Protein AF-A0A6G1R960-F1 (afdb_monomer_lite)

Foldseek 3Di:
DDDDDPPPPPPPVPPPPDPDPLADDDDPVCLVVLLCDLFQVDDPVVCVPDDQLVSLSNLLNDLVNCVVVPPPVSNVVNVVSNVVRLVVNCVVCVVPPVSVVSSVRNVVSNVVD

Organism: NCBI:txid2861861

Sequence (113 aa):
ERRWQECNMQVAVQRKEKVFQGMLEYYKEDEPLLIRNLITDLKPQAVSATVPCLPAYILYMCIRHADYVSDDQKVHSLLTSTINGIKKVLKKHNDDFQMTSFWLANTCRLLHC

Structure (mmCIF, N/CA/C/O backbone):
data_AF-A0A6G1R960-F1
#
_entry.id   AF-A0A6G1R960-F1
#
loop_
_atom_site.group_PDB
_atom_site.id
_atom_site.type_symbol
_atom_site.label_atom_id
_atom_site.label_alt_id
_atom_site.label_comp_id
_atom_site.label_asym_id
_atom_site.label_entity_id
_atom_site.label_seq_id
_atom_site.pdbx_PDB_ins_code
_atom_site.Cartn_x
_atom_site.Cartn_y
_atom_site.Cartn_z
_atom_site.occupancy
_atom_site.B_iso_or_equiv
_atom_site.auth_seq_id
_atom_site.auth_comp_id
_atom_site.auth_asym_id
_atom_site.auth_atom_id
_atom_site.pdbx_PDB_model_num
ATOM 1 N N . GLU A 1 1 ? -39.896 -28.744 -46.554 1.00 41.78 1 GLU A N 1
ATOM 2 C CA . GLU A 1 1 ? -38.920 -29.848 -46.443 1.00 41.78 1 GLU A CA 1
ATOM 3 C C . GLU A 1 1 ? -37.510 -29.286 -46.622 1.00 41.78 1 GLU A C 1
ATOM 5 O O . GLU A 1 1 ? -37.303 -28.571 -47.595 1.00 41.78 1 GLU A O 1
ATOM 10 N N . ARG A 1 2 ? -36.582 -29.623 -45.706 1.00 33.28 2 ARG A N 1
ATOM 11 C CA . ARG A 1 2 ? -35.153 -29.213 -45.630 1.00 33.28 2 ARG A CA 1
ATOM 12 C C . ARG A 1 2 ? -34.917 -27.758 -45.174 1.00 33.28 2 ARG A C 1
ATOM 14 O O . ARG A 1 2 ? -35.536 -26.854 -45.698 1.00 33.28 2 ARG A O 1
ATOM 21 N N . ARG A 1 3 ? -34.020 -27.435 -44.241 1.00 29.23 3 ARG A N 1
ATOM 22 C CA . ARG A 1 3 ? -33.020 -28.191 -43.470 1.00 29.23 3 ARG A CA 1
ATOM 23 C C . ARG A 1 3 ? -32.598 -27.281 -42.307 1.00 29.23 3 ARG A C 1
ATOM 25 O O . ARG A 1 3 ? -32.357 -26.100 -42.518 1.00 29.23 3 ARG A O 1
ATOM 32 N N . TRP A 1 4 ? -32.501 -27.855 -41.117 1.00 33.91 4 TRP A N 1
ATOM 33 C CA . TRP A 1 4 ? -31.822 -27.301 -39.953 1.00 33.91 4 TRP A CA 1
ATOM 34 C C . TRP A 1 4 ? -30.436 -26.762 -40.321 1.00 33.91 4 TRP A C 1
ATOM 36 O O . TRP A 1 4 ? -29.626 -27.513 -40.860 1.00 33.91 4 TRP A O 1
ATOM 46 N N . GLN A 1 5 ? -30.154 -25.502 -39.996 1.00 35.12 5 GLN A N 1
ATOM 47 C CA . GLN A 1 5 ? -28.792 -25.033 -39.752 1.00 35.12 5 GLN A CA 1
ATOM 48 C C . GLN A 1 5 ? -28.815 -24.167 -38.496 1.00 35.12 5 GLN A C 1
ATOM 50 O O . GLN A 1 5 ? -29.059 -22.964 -38.526 1.00 35.12 5 GLN A O 1
ATOM 55 N N . GLU A 1 6 ? -28.604 -24.847 -37.371 1.00 42.97 6 GLU A N 1
ATOM 56 C CA . GLU A 1 6 ? -28.126 -24.261 -36.129 1.00 42.97 6 GLU A CA 1
ATOM 57 C C . GLU A 1 6 ? -26.854 -23.463 -36.434 1.00 42.97 6 GLU A C 1
ATOM 59 O O . GLU A 1 6 ? -25.798 -24.037 -36.689 1.00 42.97 6 GLU A O 1
ATOM 64 N N . CYS A 1 7 ? -26.922 -22.134 -36.391 1.00 33.78 7 CYS A N 1
ATOM 65 C CA . CYS A 1 7 ? -25.712 -21.330 -36.262 1.00 33.78 7 CYS A CA 1
ATOM 66 C C . CYS A 1 7 ? -25.434 -21.138 -34.769 1.00 33.78 7 CYS A C 1
ATOM 68 O O . CYS A 1 7 ? -25.513 -20.038 -34.227 1.00 33.78 7 CYS A O 1
ATOM 70 N N . ASN A 1 8 ? -25.160 -22.249 -34.082 1.00 43.78 8 ASN A N 1
ATOM 71 C CA . ASN A 1 8 ? -24.619 -22.229 -32.731 1.00 43.78 8 ASN A CA 1
ATOM 72 C C . ASN A 1 8 ? -23.121 -21.913 -32.847 1.00 43.78 8 ASN A C 1
ATOM 74 O O . ASN A 1 8 ? -22.265 -22.777 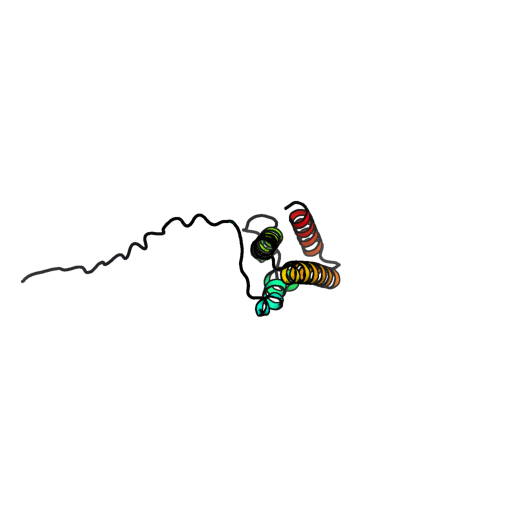-32.663 1.00 43.78 8 ASN A O 1
ATOM 78 N N . MET A 1 9 ? -22.791 -20.678 -33.240 1.00 43.84 9 MET A N 1
ATOM 79 C CA . MET A 1 9 ? -21.416 -20.190 -33.200 1.00 43.84 9 MET A CA 1
ATOM 80 C C . MET A 1 9 ? -21.086 -19.894 -31.738 1.00 43.84 9 MET A C 1
ATOM 82 O O . MET A 1 9 ? -21.113 -18.757 -31.271 1.00 43.84 9 MET A O 1
ATOM 86 N N . GLN A 1 10 ? -20.791 -20.958 -30.992 1.00 43.47 10 GLN A N 1
ATOM 87 C CA . GLN A 1 10 ? -19.997 -20.847 -29.783 1.00 43.47 10 GLN A CA 1
ATOM 88 C C . GLN A 1 10 ? -18.644 -20.294 -30.223 1.00 43.47 10 GLN A C 1
ATOM 90 O O . GLN A 1 10 ? -17.757 -21.028 -30.658 1.00 43.47 10 GLN A O 1
ATOM 95 N N . VAL A 1 11 ? -18.495 -18.971 -30.157 1.00 50.03 11 VAL A N 1
ATOM 96 C CA . VAL A 1 11 ? -17.183 -18.337 -30.170 1.00 50.03 11 VAL A CA 1
ATOM 97 C C . VAL A 1 11 ? -16.538 -18.759 -28.858 1.00 50.03 11 VAL A C 1
ATOM 99 O O . VAL A 1 11 ? -16.641 -18.078 -27.839 1.00 50.03 11 VAL A O 1
ATOM 102 N N . ALA A 1 12 ? -15.927 -19.941 -28.859 1.00 54.59 12 ALA A N 1
ATOM 103 C CA . ALA A 1 12 ? -14.990 -20.324 -27.830 1.00 54.59 12 ALA A CA 1
ATOM 104 C C . ALA A 1 12 ? -13.846 -19.318 -27.946 1.00 54.59 12 ALA A C 1
ATOM 106 O O . ALA A 1 12 ? -12.951 -19.464 -28.779 1.00 54.59 12 ALA A O 1
ATOM 107 N N . VAL A 1 13 ? -13.928 -18.235 -27.167 1.00 55.41 13 VAL A N 1
ATOM 108 C CA . VAL A 1 13 ? -12.807 -17.332 -26.942 1.00 55.41 13 VAL A CA 1
ATOM 109 C C . VAL A 1 13 ? -11.696 -18.230 -26.433 1.00 55.41 13 VAL A C 1
ATOM 111 O O . VAL A 1 13 ? -11.717 -18.660 -25.280 1.00 55.41 13 VAL A O 1
ATOM 114 N N . GLN A 1 14 ? -10.758 -18.575 -27.313 1.00 50.66 14 GLN A N 1
ATOM 115 C CA . GLN A 1 14 ? -9.546 -19.251 -26.906 1.00 50.66 14 GLN A CA 1
ATOM 116 C C . GLN A 1 14 ? -8.821 -18.264 -26.002 1.00 50.66 14 GLN A C 1
ATOM 118 O O . GLN A 1 14 ? -8.173 -17.324 -26.470 1.00 50.66 14 GLN A O 1
ATOM 123 N N . ARG A 1 15 ? -9.010 -18.422 -24.688 1.00 60.19 15 ARG A N 1
ATOM 124 C CA . ARG A 1 15 ? -8.218 -17.735 -23.678 1.00 60.19 15 ARG A CA 1
ATOM 125 C C . ARG A 1 15 ? -6.789 -18.211 -23.893 1.00 60.19 15 ARG A C 1
ATOM 127 O O . ARG A 1 15 ? -6.390 -19.231 -23.349 1.00 60.19 15 ARG A O 1
ATOM 134 N N . LYS A 1 16 ? -6.028 -17.493 -24.723 1.00 59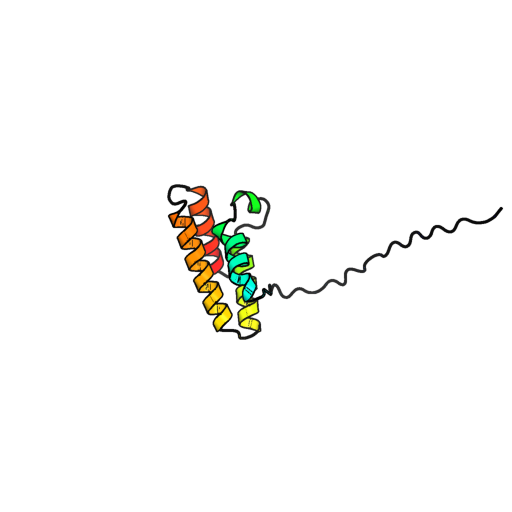.59 16 LYS A N 1
ATOM 135 C CA . LYS A 1 16 ? -4.571 -17.570 -24.680 1.00 59.59 16 LYS A CA 1
ATOM 136 C C . LYS A 1 16 ? -4.198 -17.297 -23.232 1.00 59.59 16 LYS A C 1
ATOM 138 O O . LYS A 1 16 ? -4.506 -16.215 -22.726 1.00 59.59 16 LYS A O 1
ATOM 143 N N . GLU A 1 17 ? -3.605 -18.281 -22.572 1.00 61.78 17 GLU A N 1
ATOM 144 C CA . GLU A 1 17 ? -2.998 -18.097 -21.263 1.00 61.78 17 GLU A CA 1
ATOM 145 C C . GLU A 1 17 ? -1.924 -17.022 -21.418 1.00 61.78 17 GLU A C 1
ATOM 147 O O . GLU A 1 17 ? -0.833 -17.252 -21.937 1.00 61.78 17 GLU A O 1
ATOM 152 N N . LYS A 1 18 ? -2.278 -15.786 -21.066 1.00 72.38 18 LYS A N 1
ATOM 153 C CA . LYS A 1 18 ? -1.302 -14.718 -20.944 1.00 72.38 18 LYS A CA 1
ATOM 154 C C . LYS A 1 18 ? -0.533 -15.005 -19.666 1.00 72.38 18 LYS A C 1
ATOM 156 O O . LYS A 1 18 ? -1.121 -15.058 -18.590 1.00 72.38 18 LYS A O 1
ATOM 161 N N . VAL A 1 19 ? 0.775 -15.188 -19.789 1.00 77.81 19 VAL A N 1
ATOM 162 C CA . VAL A 1 19 ? 1.662 -15.214 -18.628 1.00 77.81 19 VAL A CA 1
ATOM 163 C C . VAL A 1 19 ? 1.701 -13.791 -18.080 1.00 77.81 19 VAL A C 1
ATOM 165 O O . VAL A 1 19 ? 2.290 -12.896 -18.684 1.00 77.81 19 VAL A O 1
ATOM 168 N N . PHE A 1 20 ? 0.995 -13.555 -16.978 1.00 87.62 20 PHE A N 1
ATOM 169 C CA . PHE A 1 20 ? 0.974 -12.254 -16.322 1.00 87.62 20 PHE A CA 1
ATOM 170 C C . PHE A 1 20 ? 2.243 -12.081 -15.490 1.00 87.62 20 PHE A C 1
ATOM 172 O O . PHE A 1 20 ? 2.614 -12.960 -14.718 1.00 87.62 20 PHE A O 1
ATOM 179 N N . GLN A 1 21 ? 2.890 -10.923 -15.605 1.00 89.62 21 GLN A N 1
ATOM 180 C CA . GLN A 1 21 ? 4.124 -10.631 -14.866 1.00 89.62 21 GLN A CA 1
ATOM 181 C C . GLN A 1 21 ? 3.880 -10.227 -13.399 1.00 89.62 21 GLN A C 1
ATOM 183 O O . GLN A 1 21 ? 4.834 -9.997 -12.657 1.00 89.62 21 GLN A O 1
ATOM 188 N N . GLY A 1 22 ? 2.614 -10.141 -12.971 1.00 92.56 22 GLY A N 1
ATOM 189 C CA . GLY A 1 22 ? 2.251 -9.688 -11.627 1.00 92.56 22 GLY A CA 1
ATOM 190 C C . GLY A 1 22 ? 2.557 -8.205 -11.416 1.00 92.56 22 GLY A C 1
ATOM 191 O O . GLY A 1 22 ? 3.159 -7.836 -10.412 1.00 92.56 22 GLY A O 1
ATOM 192 N N . MET A 1 23 ? 2.200 -7.374 -12.396 1.00 96.06 23 MET A N 1
ATOM 193 C CA . MET A 1 23 ? 2.334 -5.918 -12.367 1.00 96.06 23 MET A CA 1
ATOM 194 C C . MET A 1 23 ? 0.979 -5.290 -12.683 1.00 96.06 23 MET A C 1
ATOM 196 O O . MET A 1 23 ? 0.237 -5.822 -13.513 1.00 96.06 23 MET A O 1
ATOM 200 N N . LEU A 1 24 ? 0.662 -4.183 -12.014 1.00 97.12 24 LEU A N 1
ATOM 201 C CA . LEU A 1 24 ? -0.579 -3.443 -12.223 1.00 97.12 24 LEU A CA 1
ATOM 202 C C . LEU A 1 24 ? -0.261 -2.017 -12.665 1.00 97.12 24 LEU A C 1
ATOM 204 O O . LEU A 1 24 ? 0.313 -1.230 -11.917 1.00 97.12 24 LEU A O 1
ATOM 208 N N . GLU A 1 25 ? -0.646 -1.698 -13.895 1.00 96.75 25 GLU A N 1
ATOM 209 C CA . GLU A 1 25 ? -0.575 -0.344 -14.426 1.00 96.75 25 GLU A CA 1
ATOM 210 C C . GLU A 1 25 ? -1.782 0.479 -13.956 1.00 96.75 25 GLU A C 1
ATOM 212 O O . GLU A 1 25 ? -2.905 -0.018 -13.877 1.00 96.75 25 GLU A O 1
ATOM 217 N N . TYR A 1 26 ? -1.543 1.755 -13.663 1.00 97.25 26 TYR A N 1
ATOM 218 C CA . TYR A 1 26 ? -2.575 2.755 -13.403 1.00 97.25 26 TYR A CA 1
ATOM 219 C C . TYR A 1 26 ? -2.154 4.095 -14.012 1.00 97.25 26 TYR A C 1
ATOM 221 O O . TYR A 1 26 ? -0.954 4.382 -14.110 1.00 97.25 26 TYR A O 1
ATOM 229 N N . TYR A 1 27 ? -3.117 4.925 -14.406 1.00 96.56 27 TYR A N 1
ATOM 230 C CA . TYR A 1 27 ? -2.849 6.274 -14.900 1.00 96.56 27 TYR A CA 1
ATOM 231 C C . TYR A 1 27 ? -2.546 7.232 -13.746 1.00 96.56 27 TYR A C 1
ATOM 233 O O . TYR A 1 27 ? -3.104 7.104 -12.657 1.00 96.56 27 TYR A O 1
ATOM 241 N N . LYS A 1 28 ? -1.645 8.196 -13.960 1.00 94.19 28 LYS A N 1
ATOM 242 C CA . LYS A 1 28 ? -1.170 9.094 -12.890 1.00 94.19 28 LYS A CA 1
ATOM 243 C C . LYS A 1 28 ? -2.306 9.970 -12.347 1.00 94.19 28 LYS A C 1
ATOM 245 O O . LYS A 1 28 ? -2.382 10.217 -11.148 1.00 94.19 28 LYS A O 1
ATOM 250 N N . GLU A 1 29 ? -3.215 10.377 -13.221 1.00 96.38 29 GLU A N 1
ATOM 251 C CA . GLU A 1 29 ? -4.451 11.099 -12.918 1.00 96.38 29 GLU A CA 1
ATOM 252 C C . GLU A 1 29 ? -5.417 10.316 -12.013 1.00 96.38 29 GLU A C 1
ATOM 254 O O . GLU A 1 29 ? -6.151 10.926 -11.235 1.00 96.38 29 GLU A O 1
ATOM 259 N N . ASP A 1 30 ? -5.364 8.983 -12.051 1.00 97.50 30 ASP A N 1
ATOM 260 C CA . ASP A 1 30 ? -6.230 8.098 -11.270 1.00 97.50 30 ASP A CA 1
ATOM 261 C C . ASP A 1 30 ? -5.619 7.698 -9.918 1.00 97.50 30 ASP A C 1
ATOM 263 O O . ASP A 1 30 ? -6.284 7.033 -9.120 1.00 97.50 30 ASP A O 1
ATOM 267 N N . GLU A 1 31 ? -4.386 8.115 -9.601 1.00 97.44 31 GLU A N 1
ATOM 268 C CA . GLU A 1 31 ? -3.747 7.827 -8.306 1.00 97.44 31 GLU A CA 1
ATOM 269 C C . GLU A 1 31 ? -4.641 8.203 -7.105 1.00 97.44 31 GLU A C 1
ATOM 271 O O . GLU A 1 31 ? -4.806 7.375 -6.202 1.00 97.44 31 GLU A O 1
ATOM 276 N N . PRO A 1 32 ? -5.308 9.377 -7.071 1.00 97.50 32 PRO A N 1
ATOM 277 C CA . PRO A 1 32 ? -6.198 9.721 -5.965 1.00 97.50 32 PRO A CA 1
ATOM 278 C C . PRO A 1 32 ? -7.387 8.761 -5.840 1.00 97.50 32 PRO A C 1
ATOM 280 O O . PRO A 1 32 ? -7.822 8.457 -4.727 1.00 97.50 32 PRO A O 1
ATOM 283 N N . LEU A 1 33 ? -7.909 8.270 -6.968 1.00 97.81 33 LEU A N 1
ATOM 284 C CA . LEU A 1 33 ? -9.014 7.314 -6.998 1.00 97.81 33 LEU A CA 1
ATOM 285 C C . LEU A 1 33 ? -8.555 5.926 -6.540 1.00 97.81 33 LEU A C 1
ATOM 287 O O . LEU A 1 33 ? -9.260 5.280 -5.761 1.00 97.81 33 LEU A O 1
ATOM 291 N N . LEU A 1 34 ? -7.361 5.497 -6.957 1.00 97.75 34 LEU A N 1
ATOM 292 C CA . LEU A 1 34 ? -6.727 4.265 -6.492 1.00 97.75 34 LEU A CA 1
ATOM 293 C C . LEU A 1 34 ? -6.576 4.284 -4.967 1.00 97.75 34 LEU A C 1
ATOM 295 O O . LEU A 1 34 ? -7.044 3.371 -4.290 1.00 97.75 34 LEU A O 1
ATOM 299 N N . ILE A 1 35 ? -5.985 5.346 -4.417 1.00 98.00 35 ILE A N 1
ATOM 300 C CA . ILE A 1 35 ? -5.774 5.497 -2.970 1.00 98.00 35 ILE A CA 1
ATOM 301 C C . ILE A 1 35 ? -7.105 5.556 -2.226 1.00 98.00 35 ILE A C 1
ATOM 303 O O . ILE A 1 35 ? -7.257 4.948 -1.164 1.00 98.00 35 ILE A O 1
ATOM 307 N N . ARG A 1 36 ? -8.099 6.243 -2.787 1.00 97.06 36 ARG A N 1
ATOM 308 C CA . ARG A 1 36 ? -9.430 6.304 -2.193 1.00 97.06 36 ARG A CA 1
ATOM 309 C C . ARG A 1 36 ? -10.071 4.921 -2.096 1.00 97.06 36 ARG A C 1
ATOM 311 O O . ARG A 1 36 ? -10.487 4.515 -1.014 1.00 97.06 36 ARG A O 1
ATOM 318 N N . ASN A 1 37 ? -10.123 4.194 -3.204 1.00 96.62 37 ASN A N 1
ATOM 319 C CA . ASN A 1 37 ? -10.818 2.910 -3.277 1.00 96.62 37 ASN A CA 1
ATOM 320 C C . ASN A 1 37 ? -10.072 1.797 -2.537 1.00 96.62 37 ASN A C 1
ATOM 322 O O . ASN A 1 37 ? -10.702 0.924 -1.944 1.00 96.62 37 ASN A O 1
ATOM 326 N N . LEU A 1 38 ? -8.739 1.824 -2.573 1.00 96.75 38 LEU A N 1
ATOM 327 C CA . LEU A 1 38 ? -7.910 0.778 -1.987 1.00 96.75 38 LEU A CA 1
ATOM 328 C C . LEU A 1 38 ? -7.594 1.026 -0.510 1.00 96.75 38 LEU A C 1
ATOM 330 O O . LEU A 1 38 ? -7.324 0.069 0.209 1.00 96.75 38 LEU A O 1
ATOM 334 N N . ILE A 1 39 ? -7.617 2.286 -0.058 1.00 96.50 39 ILE A N 1
ATOM 335 C CA . ILE A 1 39 ? -7.221 2.659 1.305 1.00 96.50 39 ILE A CA 1
ATOM 336 C C . ILE A 1 39 ? -8.344 3.361 2.057 1.00 96.50 39 ILE A C 1
ATOM 338 O O . ILE A 1 39 ? -8.804 2.845 3.072 1.00 96.50 39 ILE A O 1
ATOM 342 N N . THR A 1 40 ? -8.795 4.537 1.615 1.00 95.38 40 THR A N 1
ATOM 343 C CA . THR A 1 40 ? -9.641 5.374 2.488 1.00 95.38 40 THR A CA 1
ATOM 344 C C . THR A 1 40 ? -11.073 4.882 2.639 1.00 95.38 40 THR A C 1
ATOM 346 O O . THR A 1 40 ? -11.644 5.014 3.722 1.00 95.38 40 THR A O 1
ATOM 349 N N . ASP A 1 41 ? -11.644 4.334 1.570 1.00 94.94 41 ASP A N 1
ATOM 350 C CA . ASP A 1 41 ? -13.047 3.913 1.503 1.00 94.94 41 ASP A CA 1
ATOM 351 C C . ASP A 1 41 ? -13.177 2.377 1.557 1.00 94.94 41 ASP A C 1
ATOM 353 O O . ASP A 1 41 ? -14.289 1.838 1.541 1.00 94.94 41 ASP A O 1
ATOM 357 N N . LEU A 1 42 ? -12.049 1.661 1.653 1.00 93.25 42 LEU A N 1
ATOM 358 C CA . LEU A 1 42 ? -12.028 0.208 1.713 1.00 93.25 42 LEU A CA 1
ATOM 359 C C . LEU A 1 42 ? -12.573 -0.286 3.056 1.00 93.25 42 LEU A C 1
ATOM 361 O O . LEU A 1 42 ? -12.032 -0.003 4.124 1.00 93.25 42 LEU A O 1
ATOM 365 N N . LYS A 1 43 ? -13.625 -1.101 2.992 1.00 90.06 43 LYS A N 1
ATOM 366 C CA . LYS A 1 43 ? -14.163 -1.807 4.157 1.00 90.06 43 LYS A CA 1
ATOM 367 C C . LYS A 1 43 ? -13.449 -3.154 4.310 1.00 90.06 43 LYS A C 1
ATOM 369 O O . LYS A 1 43 ? -13.505 -3.942 3.364 1.00 90.06 43 LYS A O 1
ATOM 374 N N . PRO A 1 44 ? -12.850 -3.481 5.471 1.00 88.38 44 PRO A N 1
ATOM 375 C CA . PRO A 1 44 ? -12.171 -4.765 5.685 1.00 88.38 44 PRO A CA 1
ATOM 376 C C . PRO A 1 44 ? -13.039 -5.986 5.340 1.00 88.38 44 PRO A C 1
ATOM 378 O O . PRO A 1 44 ? -12.548 -6.984 4.817 1.00 88.38 44 PRO A O 1
ATOM 381 N N . GLN A 1 45 ? -14.353 -5.892 5.564 1.00 89.06 45 GLN A N 1
ATOM 382 C CA . GLN A 1 45 ? -15.312 -6.955 5.253 1.00 89.06 45 GLN A CA 1
ATOM 383 C C . GLN A 1 45 ? -15.400 -7.247 3.747 1.00 89.06 45 GLN A C 1
ATOM 385 O O . GLN A 1 45 ? -15.601 -8.400 3.372 1.00 89.06 45 GLN A O 1
ATOM 390 N N . ALA A 1 46 ? -15.200 -6.244 2.884 1.00 89.06 46 ALA A N 1
ATOM 391 C CA . ALA A 1 46 ? -15.275 -6.404 1.429 1.00 89.06 46 ALA A CA 1
ATOM 392 C C . ALA A 1 46 ? -14.153 -7.294 0.867 1.00 89.06 46 ALA A C 1
ATOM 394 O O . ALA A 1 46 ? -14.325 -7.906 -0.182 1.00 89.06 46 ALA A O 1
ATOM 395 N N . VAL A 1 47 ? -13.026 -7.398 1.576 1.00 89.56 47 VAL A N 1
ATOM 396 C CA . VAL A 1 47 ? -11.865 -8.212 1.175 1.00 89.56 47 VAL A CA 1
ATOM 397 C C . VAL A 1 47 ? -11.690 -9.465 2.036 1.00 89.56 47 VAL A C 1
ATOM 399 O O . VAL A 1 47 ? -10.731 -10.210 1.853 1.00 89.56 47 VAL A O 1
ATOM 402 N N . SER A 1 48 ? -12.629 -9.741 2.945 1.00 85.50 48 SER A N 1
ATOM 403 C CA . SER A 1 48 ? -12.557 -10.876 3.879 1.00 85.50 48 SER A CA 1
ATOM 404 C C . SER A 1 48 ? -12.544 -12.251 3.200 1.00 85.50 48 SER A C 1
ATOM 406 O O . SER A 1 48 ? -11.899 -13.165 3.699 1.00 85.50 48 SER A O 1
ATOM 408 N N . ALA A 1 49 ? -13.207 -12.390 2.048 1.00 88.50 49 ALA A N 1
ATOM 409 C CA . ALA A 1 49 ? -13.236 -13.624 1.257 1.00 88.50 49 ALA A CA 1
ATOM 410 C C . ALA A 1 49 ? -12.058 -13.746 0.270 1.00 88.50 49 ALA A C 1
ATOM 412 O O . ALA A 1 49 ? -12.000 -14.690 -0.517 1.00 88.50 49 ALA A O 1
ATOM 413 N N . THR A 1 50 ? -11.145 -12.771 0.266 1.00 89.94 50 THR A N 1
ATOM 414 C CA . THR A 1 50 ? -10.003 -12.720 -0.653 1.00 89.94 50 THR A CA 1
ATOM 415 C C . THR A 1 50 ? -8.708 -13.132 0.046 1.00 89.94 50 THR A C 1
ATOM 417 O O . THR A 1 50 ? -8.694 -13.444 1.236 1.00 89.94 50 THR A O 1
ATOM 420 N N . VAL A 1 51 ? -7.600 -13.140 -0.698 1.00 89.69 51 VAL A N 1
ATOM 421 C CA . VAL A 1 51 ? -6.269 -13.379 -0.130 1.00 89.69 51 VAL A CA 1
ATOM 422 C C . VAL A 1 51 ? -5.989 -12.387 1.014 1.00 89.69 51 VAL A C 1
ATOM 424 O O . VAL A 1 51 ? -6.235 -11.186 0.858 1.00 89.69 51 VAL A O 1
ATOM 427 N N . PRO A 1 52 ? -5.444 -12.848 2.157 1.00 91.69 52 PRO A N 1
ATOM 428 C CA . PRO A 1 52 ? -5.075 -11.964 3.253 1.00 91.69 52 PRO A CA 1
ATOM 429 C C . PRO A 1 52 ? -4.138 -10.849 2.789 1.00 91.69 52 PRO A C 1
ATOM 431 O O . PRO A 1 52 ? -3.195 -11.097 2.047 1.00 91.69 52 PRO A O 1
ATOM 434 N N . CYS A 1 53 ? -4.354 -9.630 3.278 1.00 94.44 53 CYS A N 1
ATOM 435 C CA . CYS A 1 53 ? -3.551 -8.457 2.912 1.00 94.44 53 CYS A CA 1
ATOM 436 C C . CYS A 1 53 ? -3.573 -8.111 1.408 1.00 94.44 53 CYS A C 1
ATOM 438 O O . CYS A 1 53 ? -2.605 -7.560 0.884 1.00 94.44 53 CYS A O 1
ATOM 440 N N . LEU A 1 54 ? -4.671 -8.416 0.704 1.00 95.69 54 LEU A N 1
ATOM 441 C CA . LEU A 1 54 ? -4.843 -8.068 -0.710 1.00 95.69 54 LEU A CA 1
ATOM 442 C C . LEU A 1 54 ? -4.488 -6.599 -1.044 1.00 95.69 54 LEU A C 1
ATOM 444 O O . LEU A 1 54 ? -3.782 -6.396 -2.033 1.00 95.69 54 LEU A O 1
ATOM 448 N N . PRO A 1 55 ? -4.882 -5.579 -0.251 1.00 96.19 55 PRO A N 1
ATOM 449 C CA . PRO A 1 55 ? -4.480 -4.196 -0.518 1.00 96.19 55 PRO A CA 1
ATOM 450 C C . PRO A 1 55 ? -2.966 -3.993 -0.601 1.00 96.19 55 PRO A C 1
ATOM 452 O O . PRO A 1 55 ? -2.495 -3.296 -1.496 1.00 96.19 55 PRO A O 1
ATOM 455 N N . ALA A 1 56 ? -2.200 -4.643 0.280 1.00 97.38 56 ALA A N 1
ATOM 456 C CA . ALA A 1 56 ? -0.741 -4.578 0.256 1.00 97.38 56 ALA A CA 1
ATOM 457 C C . ALA A 1 56 ? -0.160 -5.176 -1.033 1.00 97.38 56 ALA A C 1
ATOM 459 O O . ALA A 1 56 ? 0.735 -4.589 -1.637 1.00 97.38 56 ALA A O 1
ATOM 460 N N . TYR A 1 57 ? -0.699 -6.309 -1.493 1.00 97.00 57 TYR A N 1
ATOM 461 C CA . TYR A 1 57 ? -0.260 -6.927 -2.746 1.00 97.00 57 TYR A CA 1
ATOM 462 C C . TYR A 1 57 ? -0.595 -6.072 -3.968 1.00 97.00 57 TYR A C 1
ATOM 464 O O . TYR A 1 57 ? 0.240 -5.938 -4.858 1.00 97.00 57 TYR A O 1
ATOM 472 N N . ILE A 1 58 ? -1.785 -5.466 -4.012 1.00 97.00 58 ILE A N 1
ATOM 473 C CA . ILE A 1 58 ? -2.169 -4.560 -5.103 1.00 97.00 58 ILE A CA 1
ATOM 474 C C . ILE A 1 58 ? -1.231 -3.349 -5.144 1.00 97.00 58 ILE A C 1
ATOM 476 O O . ILE A 1 58 ? -0.694 -3.040 -6.206 1.00 97.00 58 ILE A O 1
ATOM 480 N N . LEU A 1 59 ? -0.970 -2.715 -3.994 1.00 97.62 59 LEU A N 1
ATOM 481 C CA . LEU A 1 59 ? -0.021 -1.601 -3.898 1.00 97.62 59 LEU A CA 1
ATOM 482 C C . LEU A 1 59 ? 1.378 -2.003 -4.369 1.00 97.62 59 LEU A C 1
ATOM 484 O O . LEU A 1 59 ? 1.975 -1.291 -5.172 1.00 97.62 59 LEU A O 1
ATOM 488 N N . TYR A 1 60 ? 1.877 -3.159 -3.929 1.00 97.56 60 TYR A N 1
ATOM 489 C CA . TYR A 1 60 ? 3.176 -3.671 -4.358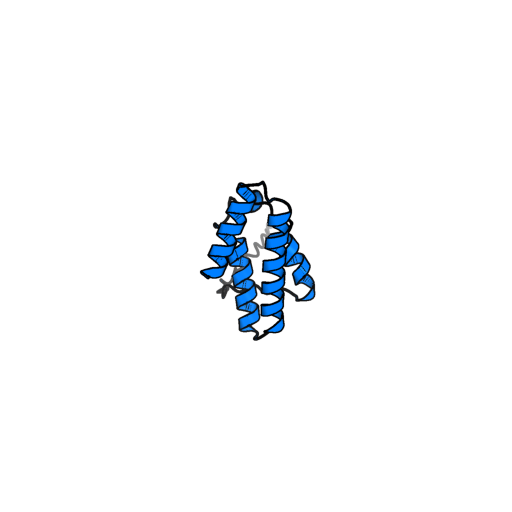 1.00 97.56 60 TYR A CA 1
ATOM 490 C C . TYR A 1 60 ? 3.236 -3.919 -5.871 1.00 97.56 60 TYR A C 1
ATOM 492 O O . TYR A 1 60 ? 4.202 -3.523 -6.516 1.00 97.56 60 TYR A O 1
ATOM 500 N N . MET A 1 61 ? 2.194 -4.506 -6.469 1.00 98.06 61 MET A N 1
ATOM 501 C CA . MET A 1 61 ? 2.132 -4.707 -7.923 1.00 98.06 61 MET A CA 1
ATOM 502 C C . MET A 1 61 ? 2.116 -3.380 -8.702 1.00 98.06 61 MET A C 1
ATOM 504 O O . MET A 1 61 ? 2.686 -3.321 -9.793 1.00 98.06 61 MET A O 1
ATOM 508 N N . CYS A 1 62 ? 1.512 -2.320 -8.148 1.00 97.94 62 CYS A N 1
ATOM 509 C CA . CYS A 1 62 ? 1.564 -0.966 -8.711 1.00 97.94 62 CYS A CA 1
ATOM 510 C C . CYS A 1 62 ? 2.956 -0.325 -8.574 1.00 97.94 62 CYS A C 1
ATOM 512 O O . CYS A 1 62 ? 3.437 0.305 -9.517 1.00 97.94 62 CYS A O 1
ATOM 514 N N . ILE A 1 63 ? 3.619 -0.497 -7.424 1.00 97.25 63 ILE A N 1
ATOM 515 C CA . ILE A 1 63 ? 4.990 -0.011 -7.186 1.00 97.25 63 ILE A CA 1
ATOM 516 C C . ILE A 1 63 ? 5.962 -0.708 -8.136 1.00 97.25 63 ILE A C 1
ATOM 518 O O . ILE A 1 63 ? 6.728 -0.040 -8.821 1.00 97.25 63 ILE A O 1
ATOM 522 N N . ARG A 1 64 ? 5.874 -2.037 -8.245 1.00 97.00 64 ARG A N 1
ATOM 523 C CA . ARG A 1 64 ? 6.693 -2.839 -9.156 1.00 97.00 64 ARG A CA 1
ATOM 524 C C . ARG A 1 64 ? 6.526 -2.406 -10.609 1.00 97.00 64 ARG A C 1
ATOM 526 O O . ARG A 1 64 ? 7.500 -2.381 -11.347 1.00 97.00 64 ARG A O 1
ATOM 533 N N . HIS A 1 65 ? 5.308 -2.056 -11.022 1.00 97.81 65 HIS A N 1
ATOM 534 C CA . HIS A 1 65 ? 5.077 -1.511 -12.356 1.00 97.81 65 HIS A CA 1
ATOM 535 C C . HIS A 1 65 ? 5.753 -0.145 -12.546 1.00 97.81 65 HIS A C 1
ATOM 537 O O . HIS A 1 65 ? 6.371 0.089 -13.578 1.00 97.81 65 HIS A O 1
ATOM 543 N N . ALA A 1 66 ? 5.634 0.760 -11.569 1.00 97.31 66 ALA A N 1
ATOM 544 C CA . ALA A 1 66 ? 6.263 2.080 -11.633 1.00 97.31 66 ALA A CA 1
ATOM 545 C C . ALA A 1 66 ? 7.802 1.991 -11.680 1.00 97.31 66 ALA A C 1
ATOM 547 O O . ALA A 1 66 ? 8.424 2.698 -12.469 1.00 97.31 66 ALA A O 1
ATOM 548 N N . ASP A 1 67 ? 8.390 1.072 -10.910 1.00 96.50 67 ASP A N 1
ATOM 549 C CA . ASP A 1 67 ? 9.818 0.735 -10.956 1.00 96.50 67 ASP A CA 1
ATOM 550 C C . ASP A 1 67 ? 10.225 0.137 -12.316 1.00 96.50 67 ASP A C 1
ATOM 552 O O . ASP A 1 67 ? 11.194 0.579 -12.931 1.00 96.50 67 ASP A O 1
ATOM 556 N N . TYR A 1 68 ? 9.420 -0.788 -12.854 1.00 96.94 68 TYR A N 1
ATOM 557 C CA . TYR A 1 68 ? 9.660 -1.418 -14.157 1.00 96.94 68 TYR A CA 1
ATOM 558 C C . TYR A 1 68 ? 9.727 -0.415 -15.319 1.00 96.94 68 TYR A C 1
ATOM 560 O O . TYR A 1 68 ? 10.521 -0.599 -16.240 1.00 96.94 68 TYR A O 1
ATOM 568 N N . VAL A 1 69 ? 8.921 0.652 -15.277 1.00 96.69 69 VAL A N 1
ATOM 569 C CA . VAL A 1 69 ? 8.964 1.742 -16.273 1.00 96.69 69 VAL A CA 1
ATOM 570 C C . VAL A 1 69 ? 9.925 2.876 -15.892 1.00 96.69 69 VAL A C 1
ATOM 572 O O . VAL A 1 69 ? 9.998 3.871 -16.610 1.00 96.69 69 VAL A O 1
ATOM 575 N N . SER A 1 70 ? 10.658 2.728 -14.782 1.00 96.25 70 SER A N 1
ATOM 576 C CA . SER A 1 70 ? 11.626 3.700 -14.255 1.00 96.25 70 SER A CA 1
ATOM 577 C C . SER A 1 70 ? 11.032 5.094 -13.989 1.00 96.25 70 SER A C 1
ATOM 579 O O . SER A 1 70 ? 11.667 6.114 -14.256 1.00 96.25 70 SER A O 1
ATOM 581 N N . ASP A 1 71 ? 9.800 5.152 -13.468 1.00 96.56 71 ASP A N 1
ATOM 582 C CA . ASP A 1 71 ? 9.130 6.402 -13.081 1.00 96.56 71 ASP A CA 1
ATOM 583 C C . ASP A 1 71 ? 9.273 6.658 -11.570 1.00 96.56 71 ASP A C 1
ATOM 585 O O . ASP A 1 71 ? 8.377 6.374 -10.765 1.00 96.56 71 ASP A O 1
ATOM 589 N N . ASP A 1 72 ? 10.417 7.228 -11.184 1.00 96.62 72 ASP A N 1
ATOM 590 C CA . ASP A 1 72 ? 10.749 7.545 -9.787 1.00 96.62 72 ASP A CA 1
ATOM 591 C C . ASP A 1 72 ? 9.724 8.483 -9.132 1.00 96.62 72 ASP A C 1
ATOM 593 O O . ASP A 1 72 ? 9.403 8.357 -7.945 1.00 96.62 72 ASP A O 1
ATOM 597 N N . GLN A 1 73 ? 9.170 9.426 -9.906 1.00 97.06 73 GLN A N 1
ATOM 598 C CA . GLN A 1 73 ? 8.155 10.348 -9.399 1.00 97.06 73 GLN A CA 1
ATOM 599 C C . GLN A 1 73 ? 6.880 9.602 -9.019 1.00 97.06 73 GLN A C 1
ATOM 601 O O . GLN A 1 73 ? 6.276 9.902 -7.987 1.00 97.06 73 GLN A O 1
ATOM 606 N N . LYS A 1 74 ? 6.470 8.631 -9.837 1.00 97.00 74 LYS A N 1
ATOM 607 C CA . LYS A 1 74 ? 5.288 7.806 -9.591 1.00 97.00 74 LYS A CA 1
ATOM 608 C C . LYS A 1 74 ? 5.486 6.857 -8.413 1.00 97.00 74 LYS A C 1
ATOM 610 O O . LYS A 1 74 ? 4.568 6.719 -7.607 1.00 97.00 74 LYS A O 1
ATOM 615 N N . VAL A 1 75 ? 6.677 6.278 -8.243 1.00 97.62 75 VAL 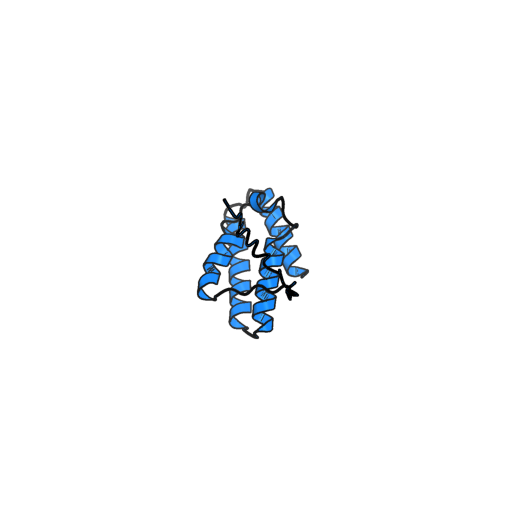A N 1
ATOM 616 C CA . VAL A 1 75 ? 7.017 5.489 -7.041 1.00 97.62 75 VAL A CA 1
ATOM 617 C C . VAL A 1 75 ? 6.903 6.354 -5.782 1.00 97.62 75 VAL A C 1
ATOM 619 O O . VAL A 1 75 ? 6.194 5.995 -4.836 1.00 97.62 75 VAL A O 1
ATOM 622 N N . HIS A 1 76 ? 7.549 7.523 -5.780 1.00 98.00 76 HIS A N 1
ATOM 623 C CA . HIS A 1 76 ? 7.540 8.431 -4.634 1.00 98.00 76 HIS A CA 1
ATOM 624 C C . HIS A 1 76 ? 6.128 8.942 -4.306 1.00 98.00 76 HIS A C 1
ATOM 626 O O . HIS A 1 76 ? 5.732 8.965 -3.134 1.00 98.00 76 HIS A O 1
ATOM 632 N N . SER A 1 77 ? 5.362 9.339 -5.329 1.00 98.12 77 SER A N 1
ATOM 633 C CA . SER A 1 77 ? 3.978 9.800 -5.176 1.00 98.12 77 SER A CA 1
ATOM 634 C C . SER A 1 77 ? 3.104 8.708 -4.565 1.00 98.12 77 SER A C 1
ATOM 636 O O . SER A 1 77 ? 2.518 8.922 -3.503 1.00 98.12 77 SER A O 1
ATOM 638 N N . LEU A 1 78 ? 3.117 7.501 -5.139 1.00 98.06 78 LEU A N 1
ATOM 639 C CA . LEU A 1 78 ? 2.290 6.386 -4.681 1.00 98.06 78 LEU A CA 1
ATOM 640 C C . LEU A 1 78 ? 2.585 5.989 -3.231 1.00 98.06 78 LEU A C 1
ATOM 642 O O . LEU A 1 78 ? 1.654 5.793 -2.444 1.00 98.06 78 LEU A O 1
ATOM 646 N N . LEU A 1 79 ? 3.864 5.894 -2.853 1.00 97.88 79 LEU A N 1
ATOM 647 C CA . LEU A 1 79 ? 4.267 5.590 -1.476 1.00 97.88 79 LEU A CA 1
ATOM 648 C C . LEU A 1 79 ? 3.801 6.681 -0.505 1.00 97.88 79 LEU A C 1
ATOM 650 O O . LEU A 1 79 ? 3.222 6.382 0.543 1.00 97.88 79 LEU A O 1
ATOM 654 N N . THR A 1 80 ? 3.988 7.948 -0.874 1.00 98.25 80 THR A N 1
ATOM 655 C CA . THR A 1 80 ? 3.560 9.095 -0.063 1.00 98.25 80 THR A CA 1
ATOM 656 C C . THR A 1 80 ? 2.043 9.106 0.124 1.00 98.25 80 THR A C 1
ATOM 658 O O . THR A 1 80 ? 1.550 9.214 1.253 1.00 98.25 80 THR A O 1
ATOM 661 N N . SER A 1 81 ? 1.289 8.944 -0.963 1.00 98.12 81 SER A N 1
ATOM 662 C CA . SER A 1 81 ? -0.173 8.893 -0.952 1.00 98.12 81 SER A CA 1
ATOM 663 C C . SER A 1 81 ? -0.693 7.703 -0.141 1.00 98.12 81 SER A C 1
ATOM 665 O O . SER A 1 81 ? -1.648 7.853 0.624 1.00 98.12 81 SER A O 1
ATOM 667 N N . THR A 1 82 ? -0.018 6.552 -0.214 1.00 98.12 82 THR A N 1
ATOM 668 C CA . THR A 1 82 ? -0.326 5.360 0.591 1.00 98.12 82 THR A CA 1
ATOM 669 C C . THR A 1 82 ? -0.151 5.634 2.082 1.00 98.12 82 THR A C 1
ATOM 671 O O . THR A 1 82 ? -1.086 5.443 2.863 1.00 98.12 82 THR A O 1
ATOM 674 N N . ILE A 1 83 ? 1.015 6.148 2.489 1.00 98.06 83 ILE A N 1
ATOM 675 C CA . ILE A 1 83 ? 1.314 6.475 3.892 1.00 98.06 83 ILE A CA 1
ATOM 676 C C . ILE A 1 83 ? 0.291 7.476 4.439 1.00 98.06 83 ILE A C 1
ATOM 678 O O . ILE A 1 83 ? -0.230 7.305 5.546 1.00 98.06 83 ILE A O 1
ATOM 682 N N . ASN A 1 84 ? -0.022 8.518 3.669 1.00 98.12 84 ASN A N 1
ATOM 683 C CA . ASN A 1 84 ? -0.983 9.540 4.072 1.00 98.12 84 ASN A CA 1
ATOM 684 C C . ASN A 1 84 ? -2.415 8.995 4.140 1.00 98.12 84 ASN A C 1
ATOM 686 O O . ASN A 1 84 ? -3.142 9.321 5.082 1.00 98.12 84 ASN A O 1
ATOM 690 N N . GLY A 1 85 ? -2.805 8.133 3.198 1.00 97.56 85 GLY A N 1
ATOM 691 C CA . GLY A 1 85 ? -4.088 7.436 3.203 1.00 97.56 85 GLY A CA 1
ATOM 692 C C . GLY A 1 85 ? -4.268 6.584 4.459 1.00 97.56 85 GLY A C 1
ATOM 693 O O . GLY A 1 85 ? -5.256 6.752 5.173 1.00 97.56 85 GLY A O 1
ATOM 694 N N . ILE A 1 86 ? -3.279 5.749 4.792 1.00 96.88 86 ILE A N 1
ATOM 695 C CA . ILE A 1 86 ? -3.321 4.882 5.980 1.00 96.88 86 ILE A CA 1
ATOM 696 C C . ILE A 1 86 ? -3.375 5.727 7.258 1.00 96.88 86 ILE A C 1
ATOM 698 O O . ILE A 1 86 ? -4.248 5.517 8.102 1.00 96.88 86 ILE A O 1
ATOM 702 N N . LYS A 1 87 ? -2.513 6.749 7.384 1.00 96.81 87 LYS A N 1
ATOM 703 C CA . LYS A 1 87 ? -2.549 7.689 8.522 1.00 96.81 87 LYS A CA 1
ATOM 704 C C . LYS A 1 87 ? -3.921 8.348 8.674 1.00 96.81 87 LYS A C 1
ATOM 706 O O . LYS A 1 87 ? -4.389 8.525 9.796 1.00 96.81 87 LYS A O 1
ATOM 711 N N . LYS A 1 88 ? -4.570 8.722 7.567 1.00 96.62 88 LYS A N 1
ATOM 712 C CA . LYS A 1 88 ? -5.907 9.331 7.573 1.00 96.62 88 LYS A CA 1
ATOM 713 C C . LYS A 1 88 ? -6.974 8.355 8.069 1.00 96.62 88 LYS A C 1
ATOM 715 O O . LYS A 1 88 ? -7.800 8.751 8.888 1.00 96.62 88 LYS A O 1
ATOM 720 N N . VAL A 1 89 ? -6.947 7.102 7.612 1.00 95.81 89 VAL A N 1
ATOM 721 C CA . VAL A 1 89 ? -7.900 6.071 8.058 1.00 95.81 89 VAL A CA 1
ATOM 722 C C . VAL A 1 89 ? -7.729 5.781 9.545 1.00 95.81 89 VAL A C 1
ATOM 724 O O . VAL A 1 89 ? -8.710 5.829 10.283 1.00 95.81 89 VAL A O 1
ATOM 727 N N . LEU A 1 90 ? -6.491 5.579 10.001 1.00 95.06 90 LEU A N 1
ATOM 728 C CA . LEU A 1 90 ? -6.197 5.307 11.410 1.00 95.06 90 LEU A CA 1
ATOM 729 C C . LEU A 1 90 ? -6.576 6.474 12.328 1.00 95.06 90 LEU A C 1
ATOM 731 O O . LEU A 1 90 ? -7.063 6.248 13.426 1.00 95.06 90 LEU A O 1
ATOM 735 N N . LYS A 1 91 ? -6.420 7.727 11.880 1.00 94.81 91 LYS A N 1
ATOM 736 C CA . LYS A 1 91 ? -6.897 8.898 12.638 1.00 94.81 91 LYS A CA 1
ATOM 737 C C . LYS A 1 91 ? -8.421 8.955 12.754 1.00 94.81 91 LYS A C 1
ATOM 739 O O . LYS A 1 91 ? -8.925 9.433 13.761 1.00 94.81 91 LYS A O 1
ATOM 744 N N . LYS A 1 92 ? -9.147 8.523 11.719 1.00 94.12 92 LYS A N 1
ATOM 745 C CA . LYS A 1 92 ? -10.618 8.560 11.677 1.00 94.12 92 LYS A CA 1
ATOM 746 C C . LYS A 1 92 ? -11.262 7.402 12.450 1.00 94.12 92 LYS A C 1
ATOM 748 O O . LYS A 1 92 ? -12.371 7.555 12.944 1.00 94.12 92 LYS A O 1
ATOM 753 N N . HIS A 1 93 ? -10.581 6.262 12.517 1.00 91.44 93 HIS A N 1
ATOM 754 C CA . HIS A 1 93 ? -11.075 5.008 13.088 1.00 91.44 93 HIS A CA 1
ATOM 755 C C . HIS A 1 93 ? -10.148 4.498 14.206 1.00 91.44 93 HIS A C 1
ATOM 757 O O . HIS A 1 93 ? -9.890 3.302 14.302 1.00 91.44 93 HIS A O 1
ATOM 763 N N . ASN A 1 94 ? -9.606 5.406 15.021 1.00 85.06 94 ASN A N 1
ATOM 764 C CA . ASN A 1 94 ? -8.607 5.100 16.054 1.00 85.06 94 ASN A CA 1
ATOM 765 C C . ASN A 1 94 ? -9.117 4.146 17.150 1.00 85.06 94 ASN A C 1
ATOM 767 O O . ASN A 1 94 ? -8.328 3.372 17.682 1.00 85.06 94 ASN A O 1
ATOM 771 N N . ASP A 1 95 ? -10.418 4.162 17.438 1.00 91.31 95 ASP A N 1
ATOM 772 C CA . ASP A 1 95 ? -11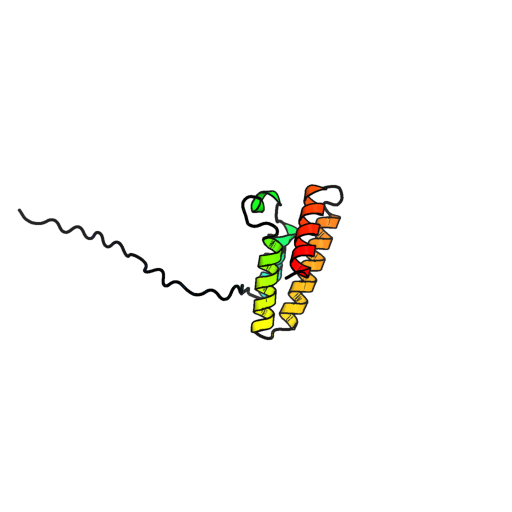.046 3.278 18.428 1.00 91.31 95 ASP A CA 1
ATOM 773 C C . ASP A 1 95 ? -11.521 1.936 17.824 1.00 91.31 95 ASP A C 1
ATOM 775 O O . ASP A 1 95 ? -11.986 1.048 18.539 1.00 91.31 95 ASP A O 1
ATOM 779 N N . ASP A 1 96 ? -11.400 1.754 16.502 1.00 94.12 96 ASP A N 1
ATOM 780 C CA . ASP A 1 96 ? -11.780 0.524 15.804 1.00 94.12 96 ASP A CA 1
ATOM 781 C C . ASP A 1 96 ? -10.586 -0.445 15.732 1.00 94.12 96 ASP A C 1
ATOM 783 O O . ASP A 1 96 ? -9.661 -0.310 14.918 1.00 94.12 96 ASP A O 1
ATOM 787 N N . PHE A 1 97 ? -10.622 -1.468 16.590 1.00 93.19 97 PHE A N 1
ATOM 788 C CA . PHE A 1 97 ? -9.612 -2.526 16.623 1.00 93.19 97 PHE A CA 1
ATOM 789 C C . PHE A 1 97 ? -9.522 -3.299 15.299 1.00 93.19 97 PHE A C 1
ATOM 791 O O . PHE A 1 97 ? -8.424 -3.661 14.862 1.00 93.19 97 PHE A O 1
ATOM 798 N N . GLN A 1 98 ? -10.654 -3.549 14.634 1.00 92.31 98 GLN A N 1
ATOM 799 C CA . GLN A 1 98 ? -10.665 -4.270 13.364 1.00 92.31 98 GLN A CA 1
ATOM 800 C C . GLN A 1 98 ? -9.957 -3.444 12.287 1.0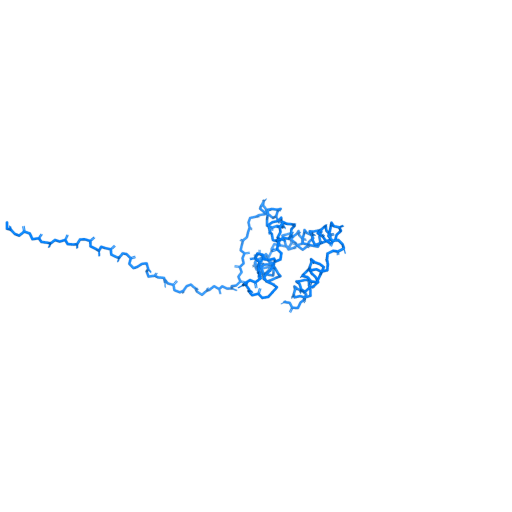0 92.31 98 GLN A C 1
ATOM 802 O O . GLN A 1 98 ? -9.114 -3.977 11.565 1.00 92.31 98 GLN A O 1
ATOM 807 N N . MET A 1 99 ? -10.240 -2.143 12.207 1.00 93.06 99 MET A N 1
ATOM 808 C CA . MET A 1 99 ? -9.581 -1.250 11.251 1.00 93.06 99 MET A CA 1
ATOM 809 C C . MET A 1 99 ? -8.078 -1.113 11.536 1.00 93.06 99 MET A C 1
ATOM 811 O O . MET A 1 99 ? -7.259 -1.178 10.615 1.00 93.06 99 MET A O 1
ATOM 815 N N . THR A 1 100 ? -7.704 -0.971 12.809 1.00 94.38 100 THR A N 1
ATOM 816 C CA . THR A 1 100 ? -6.300 -0.831 13.221 1.00 94.38 100 THR A CA 1
ATOM 817 C C . THR A 1 100 ? -5.498 -2.098 12.929 1.00 94.38 100 THR A C 1
ATOM 819 O O . THR A 1 100 ? -4.441 -2.026 12.301 1.00 94.38 100 THR A O 1
ATOM 822 N N . SER A 1 101 ? -6.011 -3.269 13.320 1.00 95.00 101 SER A N 1
ATOM 823 C CA . SER A 1 101 ? -5.355 -4.555 13.045 1.00 95.00 101 SER A CA 1
ATOM 824 C C . SER A 1 101 ? -5.251 -4.839 11.544 1.00 95.00 101 SER A C 1
ATOM 826 O O . SER A 1 101 ? -4.207 -5.297 11.076 1.00 95.00 101 SER A O 1
ATOM 828 N N . PHE A 1 102 ? -6.285 -4.494 10.770 1.00 95.69 102 PHE A N 1
ATOM 829 C CA . PHE A 1 102 ? -6.287 -4.634 9.317 1.00 95.69 102 PHE A CA 1
ATOM 830 C C . PHE A 1 102 ? -5.179 -3.809 8.652 1.00 95.69 102 PHE A C 1
ATOM 832 O O . PHE A 1 102 ? -4.411 -4.345 7.847 1.00 95.69 102 PHE A O 1
ATOM 839 N N . TRP A 1 103 ? -5.055 -2.522 8.988 1.00 96.38 103 TRP A N 1
ATOM 840 C CA . TRP A 1 103 ? -4.020 -1.666 8.399 1.00 96.38 103 TRP A CA 1
ATOM 841 C C . TRP A 1 103 ? -2.620 -1.967 8.920 1.00 96.38 103 TRP A C 1
ATOM 843 O O . TRP A 1 103 ? -1.664 -1.849 8.152 1.00 96.38 103 TRP A O 1
ATOM 853 N N . LEU A 1 104 ? -2.487 -2.430 10.165 1.00 96.00 104 LEU A N 1
ATOM 854 C CA . LEU A 1 104 ? -1.221 -2.942 10.682 1.00 96.00 104 LEU A CA 1
ATOM 855 C C . LEU A 1 104 ? -0.746 -4.144 9.854 1.00 96.00 104 LEU A C 1
ATOM 857 O O . LEU A 1 104 ? 0.363 -4.116 9.322 1.00 96.00 104 LEU A O 1
ATOM 861 N N . ALA A 1 105 ? -1.604 -5.151 9.664 1.00 96.31 105 ALA A N 1
ATOM 862 C CA . ALA A 1 105 ? -1.270 -6.343 8.885 1.00 96.31 105 ALA A CA 1
ATOM 863 C C . ALA A 1 105 ? -0.902 -6.007 7.429 1.00 96.31 105 ALA A C 1
ATOM 865 O O . ALA A 1 105 ? 0.110 -6.491 6.923 1.00 96.31 105 ALA A O 1
ATOM 866 N N . ASN A 1 106 ? -1.677 -5.136 6.770 1.00 97.06 106 ASN A N 1
ATOM 867 C CA . ASN A 1 106 ? -1.387 -4.704 5.399 1.00 97.06 106 ASN A CA 1
ATOM 868 C C . ASN A 1 106 ? -0.079 -3.902 5.300 1.00 97.06 106 ASN A C 1
ATOM 870 O O . ASN A 1 106 ? 0.689 -4.111 4.364 1.00 97.06 106 ASN A O 1
ATOM 874 N N . THR A 1 107 ? 0.213 -3.028 6.266 1.00 97.25 107 THR A N 1
ATOM 875 C CA . THR A 1 107 ? 1.465 -2.252 6.277 1.00 97.25 107 THR A CA 1
ATOM 876 C C . THR A 1 107 ? 2.675 -3.164 6.474 1.00 97.25 107 THR A C 1
ATOM 878 O O . THR A 1 107 ? 3.649 -3.058 5.731 1.00 97.25 107 THR A O 1
ATOM 881 N N . CYS A 1 108 ? 2.601 -4.108 7.419 1.00 97.25 108 CYS A N 1
ATOM 882 C CA . CYS A 1 108 ? 3.646 -5.113 7.609 1.00 97.25 108 CYS A CA 1
ATOM 883 C C . CYS A 1 108 ? 3.836 -5.959 6.347 1.00 97.25 108 CYS A C 1
ATOM 885 O O . CYS A 1 108 ? 4.969 -6.192 5.936 1.00 97.25 108 CYS A O 1
ATOM 887 N N . ARG A 1 109 ? 2.745 -6.389 5.697 1.00 97.31 109 ARG A N 1
ATOM 888 C CA . ARG A 1 109 ? 2.844 -7.147 4.447 1.00 97.31 109 ARG A CA 1
ATOM 889 C C . ARG A 1 109 ? 3.552 -6.346 3.359 1.00 97.31 109 ARG A C 1
ATOM 891 O O . ARG A 1 109 ? 4.432 -6.908 2.726 1.00 97.31 109 ARG A O 1
ATOM 898 N N . LEU A 1 110 ? 3.204 -5.072 3.174 1.00 96.12 110 LEU A N 1
ATOM 899 C CA . LEU A 1 110 ? 3.833 -4.212 2.168 1.00 96.12 110 LEU A CA 1
ATOM 900 C C . LEU A 1 110 ? 5.341 -4.041 2.408 1.00 96.12 110 LEU A C 1
ATOM 902 O O . LEU A 1 110 ? 6.093 -4.008 1.446 1.00 96.12 110 LEU A O 1
ATOM 906 N N . LEU A 1 111 ? 5.781 -3.979 3.670 1.00 95.69 111 LEU A N 1
ATOM 907 C CA . LEU A 1 111 ? 7.203 -3.919 4.037 1.00 95.69 111 LEU A CA 1
ATOM 908 C C . LEU A 1 111 ? 7.963 -5.227 3.747 1.00 95.69 111 LEU A C 1
ATOM 910 O O . LEU A 1 111 ? 9.174 -5.204 3.559 1.00 95.69 111 LEU A O 1
ATOM 914 N N . HIS A 1 112 ? 7.269 -6.366 3.770 1.00 94.06 112 HIS A N 1
ATOM 915 C CA . HIS A 1 112 ? 7.862 -7.687 3.546 1.00 94.06 112 HIS A CA 1
ATOM 916 C C . HIS A 1 112 ? 7.864 -8.138 2.078 1.00 94.06 112 HIS A C 1
ATOM 918 O O . HIS A 1 112 ? 8.453 -9.181 1.791 1.00 94.06 112 HIS A O 1
ATOM 924 N N . CYS A 1 113 ? 7.160 -7.432 1.192 1.00 88.94 113 CYS A N 1
ATOM 925 C CA . CYS A 1 113 ? 7.161 -7.697 -0.248 1.00 88.94 113 CYS A CA 1
ATOM 926 C C . CYS A 1 113 ? 8.424 -7.133 -0.912 1.00 88.94 113 CYS A C 1
ATOM 928 O O . CYS A 1 113 ? 8.900 -7.774 -1.877 1.00 88.94 113 CYS A O 1
#

InterPro domains:
  IPR002710 Dilute domain [PS51126] (80-113)
  IPR052072 Vascular development regulator domain-containing protein [PTHR16027] (15-113)

Secondary structure (DSSP, 8-state):
---------------------S-----GGGHHHHHIIIIIS--GGGGTTS-TTHHHHHHHHHHHHHHHTT-HHHHHHHHHHHHHHHHHHHHHSTT-HHHHHHHHHHHHHHHH-

Radius of gyration: 20.49 Å; chains: 1; bounding box: 50×41×65 Å

pLDDT: mean 87.38, std 18.48, range [29.23, 98.25]